Protein AF-A0A379VWQ1-F1 (afdb_monomer_lite)

Organism: Salmonella enterica I (NCBI:txid59201)

pLDDT: mean 72.7, std 13.07, range [34.59, 92.81]

Secondary structure (DSSP, 8-state):
--HHHHHHHHHHHHHGGG------EETTSSPPP-------PPPTTTSSTT--------------EE--TTGGG-S--------SSPP-----

Structure (mmCIF, N/CA/C/O backbone):
data_AF-A0A379VWQ1-F1
#
_entry.id   AF-A0A379VWQ1-F1
#
loop_
_atom_site.group_PDB
_atom_site.id
_atom_site.type_symbol
_atom_site.label_atom_id
_atom_site.label_alt_id
_atom_site.label_comp_id
_atom_site.label_asym_id
_atom_site.label_entity_id
_atom_site.label_seq_id
_atom_site.pdbx_PDB_ins_code
_atom_site.Cartn_x
_atom_site.Cartn_y
_atom_site.Cartn_z
_atom_site.occupancy
_atom_site.B_iso_or_equiv
_atom_site.auth_seq_id
_atom_site.auth_comp_id
_atom_site.auth_asym_id
_atom_site.auth_atom_id
_atom_site.pdbx_PDB_model_num
ATOM 1 N N . MET A 1 1 ? -9.254 22.790 -53.639 1.00 49.03 1 MET A N 1
ATOM 2 C CA . MET A 1 1 ? -8.588 23.184 -52.374 1.00 49.03 1 MET A CA 1
ATOM 3 C C . MET A 1 1 ? -8.920 22.188 -51.262 1.00 49.03 1 MET A C 1
ATOM 5 O O . MET A 1 1 ? -9.896 22.391 -50.562 1.00 49.03 1 MET A O 1
ATOM 9 N N . LYS A 1 2 ? -8.182 21.075 -51.137 1.00 56.47 2 LYS A N 1
ATOM 10 C CA . LYS A 1 2 ? -8.398 20.053 -50.076 1.00 56.47 2 LYS A CA 1
ATOM 11 C C . LYS A 1 2 ? -7.096 19.407 -49.558 1.00 56.47 2 LYS A C 1
ATOM 13 O O . LYS A 1 2 ? -7.078 18.843 -48.475 1.00 56.47 2 LYS A O 1
ATOM 18 N N . ILE A 1 3 ? -5.998 19.552 -50.306 1.00 62.75 3 ILE A N 1
ATOM 19 C CA . ILE A 1 3 ? -4.668 19.001 -50.003 1.00 62.75 3 ILE A CA 1
ATOM 20 C C . ILE A 1 3 ? -4.017 19.594 -48.731 1.00 62.75 3 ILE A C 1
ATOM 22 O O . ILE A 1 3 ? -3.495 18.807 -47.945 1.00 62.75 3 ILE A O 1
ATOM 26 N N . PRO A 1 4 ? -4.075 20.916 -48.441 1.00 62.06 4 PRO A N 1
ATOM 27 C CA . PRO A 1 4 ? -3.445 21.435 -47.220 1.00 62.06 4 PRO A CA 1
ATOM 28 C C . PRO A 1 4 ? -4.185 20.994 -45.947 1.00 62.06 4 PRO A C 1
ATOM 30 O O . PRO A 1 4 ? -3.574 20.853 -44.893 1.00 62.06 4 PRO A O 1
ATOM 33 N N . LEU A 1 5 ? -5.488 20.710 -46.056 1.00 61.84 5 LEU A N 1
ATOM 34 C CA . LEU A 1 5 ? -6.311 20.237 -44.942 1.00 61.84 5 LEU A CA 1
ATOM 35 C C . LEU A 1 5 ? -5.984 18.779 -44.575 1.00 61.84 5 LEU A C 1
ATOM 37 O O . LEU A 1 5 ? -5.935 18.431 -43.399 1.00 61.84 5 LEU A O 1
ATOM 41 N N . LEU A 1 6 ? -5.692 17.947 -45.583 1.00 61.62 6 LEU A N 1
ATOM 42 C CA . LEU A 1 6 ? -5.218 16.570 -45.407 1.00 61.62 6 LEU A CA 1
ATOM 43 C C . LEU A 1 6 ? -3.834 16.514 -44.745 1.00 61.62 6 LEU A C 1
ATOM 45 O O . LEU A 1 6 ? -3.618 15.680 -43.872 1.00 61.62 6 LEU A O 1
ATOM 49 N N . PHE A 1 7 ? -2.923 17.424 -45.107 1.00 62.75 7 PHE A N 1
ATOM 50 C CA . PHE A 1 7 ? -1.598 17.512 -44.481 1.00 62.75 7 PHE A CA 1
ATOM 51 C C . PHE A 1 7 ? -1.668 17.947 -43.010 1.00 62.75 7 PHE A C 1
ATOM 53 O O . PHE A 1 7 ? -0.954 17.396 -42.176 1.00 62.75 7 PHE A O 1
ATOM 60 N N . ALA A 1 8 ? -2.563 18.882 -42.676 1.00 64.06 8 ALA A N 1
ATOM 61 C CA . ALA A 1 8 ? -2.789 19.306 -41.294 1.00 64.06 8 ALA A CA 1
ATOM 62 C C . ALA A 1 8 ? -3.398 18.184 -40.427 1.00 64.06 8 ALA A C 1
ATOM 64 O O . ALA A 1 8 ? -2.994 18.006 -39.279 1.00 64.06 8 ALA A O 1
ATOM 65 N N . LEU A 1 9 ? -4.316 17.387 -40.987 1.00 62.25 9 LEU A N 1
ATOM 66 C CA . LEU A 1 9 ? -4.887 16.212 -40.317 1.00 62.25 9 LEU A CA 1
ATOM 67 C C . LEU A 1 9 ? -3.845 15.110 -40.090 1.00 62.25 9 LEU A C 1
ATOM 69 O O . LEU A 1 9 ? -3.766 14.585 -38.981 1.00 62.25 9 LEU A O 1
ATOM 73 N N . LEU A 1 10 ? -3.010 14.806 -41.093 1.00 60.94 10 LEU A N 1
ATOM 74 C CA . LEU A 1 10 ? -1.942 13.810 -40.951 1.00 60.94 10 LEU A CA 1
ATOM 75 C C . LEU A 1 10 ? -0.909 14.227 -39.898 1.00 60.94 10 LEU A C 1
ATOM 77 O O . LEU A 1 10 ? -0.507 13.398 -39.084 1.00 60.94 10 LEU A O 1
ATOM 81 N N . ALA A 1 11 ? -0.517 15.505 -39.878 1.00 61.22 11 ALA A N 1
ATOM 82 C CA . ALA A 1 11 ? 0.419 16.041 -38.891 1.00 61.22 11 ALA A CA 1
ATOM 83 C C . ALA A 1 11 ? -0.157 16.017 -37.463 1.00 61.22 11 ALA A C 1
ATOM 85 O O . ALA A 1 11 ? 0.566 15.704 -36.519 1.00 61.22 11 ALA A O 1
ATOM 86 N N . GLY A 1 12 ? -1.462 16.266 -37.300 1.00 60.38 12 GLY A N 1
ATOM 87 C CA . GLY A 1 12 ? -2.146 16.179 -36.005 1.00 60.38 12 GLY A CA 1
ATOM 88 C C . GLY A 1 12 ? -2.162 14.765 -35.411 1.00 60.38 12 GLY A C 1
ATOM 89 O O . GLY A 1 12 ? -2.001 14.601 -34.202 1.00 60.38 12 GLY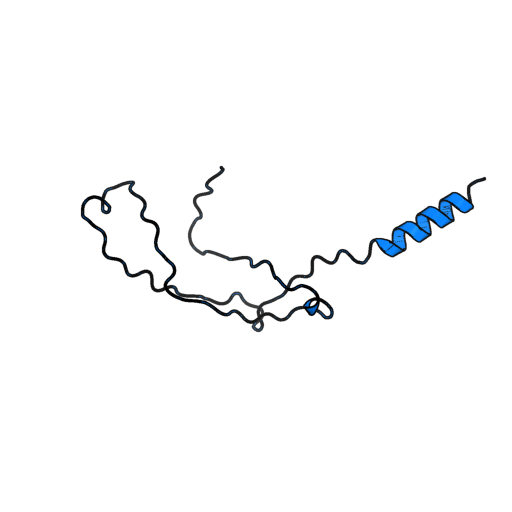 A O 1
ATOM 90 N N . SER A 1 13 ? -2.277 13.724 -36.244 1.00 59.19 13 SER A N 1
ATOM 91 C CA . SER A 1 13 ? -2.276 12.325 -35.782 1.00 59.19 13 SER A CA 1
ATOM 92 C C . SER A 1 13 ? -0.928 11.832 -35.236 1.00 59.19 13 SER A C 1
ATOM 94 O O . SER A 1 13 ? -0.916 10.939 -34.386 1.00 59.19 13 SER A O 1
ATOM 96 N N . VAL A 1 14 ? 0.203 12.417 -35.653 1.00 59.97 14 VAL A N 1
ATOM 97 C CA . VAL A 1 14 ? 1.54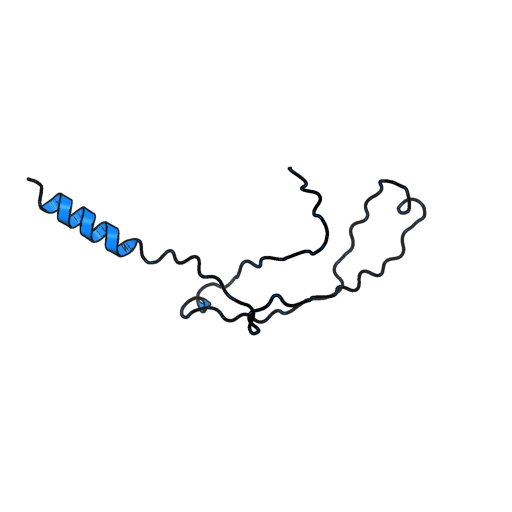3 11.992 -35.190 1.00 59.97 14 VAL A CA 1
ATOM 98 C C . VAL A 1 14 ? 1.814 12.425 -33.742 1.00 59.97 14 VAL A C 1
ATOM 100 O O . VAL A 1 14 ? 2.574 11.772 -33.035 1.00 59.97 14 VAL A O 1
ATOM 103 N N . VAL A 1 15 ? 1.146 13.476 -33.254 1.00 56.59 15 VAL A N 1
ATOM 104 C CA . VAL A 1 15 ? 1.362 14.014 -31.896 1.00 56.59 15 VAL A CA 1
ATOM 105 C C . VAL A 1 15 ? 0.552 13.262 -30.827 1.00 56.59 15 VAL A C 1
ATOM 107 O O . VAL A 1 15 ? 0.878 13.324 -29.645 1.00 56.59 15 VAL A O 1
ATOM 110 N N . SER A 1 16 ? -0.469 12.488 -31.215 1.00 55.41 16 SER A N 1
ATOM 111 C CA . SER A 1 16 ? -1.345 11.769 -30.267 1.00 55.41 16 SER A CA 1
ATOM 112 C C . SER A 1 16 ? -0.702 10.557 -29.574 1.00 55.41 16 SER A C 1
ATOM 114 O O . SER A 1 16 ? -1.318 9.940 -28.709 1.00 55.41 16 SER A O 1
ATOM 116 N N . GLN A 1 17 ? 0.538 10.210 -29.924 1.00 56.19 17 GLN A N 1
ATOM 117 C CA . GLN A 1 17 ? 1.151 8.932 -29.544 1.00 56.19 17 GLN A CA 1
ATOM 118 C C . GLN A 1 17 ? 1.838 8.949 -28.173 1.00 56.19 17 GLN A C 1
ATOM 120 O O . GLN A 1 17 ? 2.407 7.945 -27.772 1.00 56.19 17 GLN A O 1
ATOM 125 N N . TYR A 1 18 ? 1.789 10.065 -27.440 1.00 53.91 18 TYR A N 1
ATOM 126 C CA . TYR A 1 18 ? 2.519 10.224 -26.174 1.00 53.91 18 TYR A CA 1
ATOM 127 C C . TYR A 1 18 ? 1.650 10.137 -24.914 1.00 53.91 18 TYR A C 1
ATOM 129 O O . TYR A 1 18 ? 2.136 10.391 -23.816 1.00 53.91 18 TYR A O 1
ATOM 137 N N . ALA A 1 19 ? 0.382 9.743 -25.034 1.00 52.97 19 ALA A N 1
ATOM 138 C CA . ALA A 1 19 ? -0.481 9.492 -23.882 1.00 52.97 19 ALA A CA 1
ATOM 139 C C . ALA A 1 19 ? -0.482 8.000 -23.504 1.00 52.97 19 ALA A C 1
ATOM 141 O O . ALA A 1 19 ? -1.523 7.346 -23.515 1.00 52.97 19 ALA A O 1
ATOM 142 N N . PHE A 1 20 ? 0.687 7.438 -23.183 1.00 55.41 20 PHE A N 1
ATOM 143 C CA . PHE A 1 20 ? 0.746 6.110 -22.575 1.00 55.41 20 PHE A CA 1
ATOM 144 C C . PHE A 1 20 ? 0.444 6.246 -21.083 1.00 55.41 20 PHE A C 1
ATOM 146 O O . PHE A 1 20 ? 1.300 6.631 -20.288 1.00 55.41 20 PHE A O 1
ATOM 153 N N . ALA A 1 21 ? -0.791 5.927 -20.694 1.00 56.72 21 ALA A N 1
ATOM 154 C CA . ALA A 1 21 ? -1.071 5.508 -19.328 1.00 56.72 21 ALA A CA 1
ATOM 155 C C . ALA A 1 21 ? -0.375 4.157 -19.126 1.00 56.72 21 ALA A C 1
ATOM 157 O O . ALA A 1 21 ? -0.967 3.103 -19.355 1.00 56.72 21 ALA A O 1
ATOM 158 N N . ASP A 1 22 ? 0.917 4.198 -18.816 1.00 66.75 22 ASP A N 1
ATOM 159 C CA . ASP A 1 22 ? 1.711 2.986 -18.721 1.00 66.75 22 ASP A CA 1
ATOM 160 C C . ASP A 1 22 ? 1.620 2.379 -17.321 1.00 66.75 22 ASP A C 1
ATOM 162 O O . ASP A 1 22 ? 1.657 3.074 -16.301 1.00 66.75 22 ASP A O 1
ATOM 166 N N . VAL A 1 23 ? 1.447 1.062 -17.269 1.00 76.06 23 VAL A N 1
ATOM 167 C CA . VAL A 1 23 ? 1.119 0.354 -16.032 1.00 76.06 23 VAL A CA 1
ATOM 168 C C . VAL A 1 23 ? 2.380 -0.288 -15.483 1.00 76.06 23 VAL A C 1
ATOM 170 O O . VAL A 1 23 ? 2.833 -1.327 -15.966 1.00 76.06 23 VAL A O 1
ATOM 173 N N . CYS A 1 24 ? 2.922 0.302 -14.419 1.00 80.56 24 CYS A N 1
ATOM 174 C CA . CYS A 1 24 ? 3.962 -0.339 -13.627 1.00 80.56 24 CYS A CA 1
ATOM 175 C C . CYS A 1 24 ? 3.438 -1.653 -13.036 1.00 80.56 24 CYS A C 1
ATOM 177 O O . CYS A 1 24 ? 2.330 -1.718 -12.496 1.00 80.56 24 CYS A O 1
ATOM 179 N N . LYS A 1 25 ? 4.255 -2.702 -13.100 1.00 84.62 25 LYS A N 1
ATOM 180 C CA . LYS A 1 25 ? 3.928 -4.015 -12.535 1.00 84.62 25 LYS A CA 1
ATOM 181 C C . LYS A 1 25 ? 4.797 -4.274 -11.323 1.00 84.62 25 LYS A C 1
ATOM 183 O O . LYS A 1 25 ? 5.916 -3.782 -11.238 1.00 84.62 25 LYS A O 1
ATOM 188 N N . ASN A 1 26 ? 4.296 -5.064 -10.382 1.00 83.06 26 ASN A N 1
ATOM 189 C CA . ASN A 1 26 ? 5.131 -5.545 -9.288 1.00 83.06 26 ASN A CA 1
ATOM 190 C C . ASN A 1 26 ? 6.339 -6.315 -9.850 1.00 83.06 26 ASN A C 1
ATOM 192 O O . ASN A 1 26 ? 6.185 -7.015 -10.853 1.00 83.06 26 ASN A O 1
ATOM 196 N N . VAL A 1 27 ? 7.503 -6.226 -9.202 1.00 85.25 27 VAL A N 1
ATOM 197 C CA . VAL A 1 27 ? 8.721 -6.956 -9.614 1.00 85.25 27 VAL A CA 1
ATOM 198 C C . VAL A 1 27 ? 8.484 -8.455 -9.805 1.00 85.25 27 VAL A C 1
ATOM 200 O O . VAL A 1 27 ? 9.024 -9.048 -10.732 1.00 85.25 27 VAL A O 1
ATOM 203 N N . ASN A 1 28 ? 7.609 -9.049 -8.991 1.00 84.25 28 ASN A N 1
ATOM 204 C CA . ASN A 1 28 ? 7.301 -10.479 -9.040 1.00 84.25 28 ASN A CA 1
ATOM 205 C C . ASN A 1 28 ? 6.121 -10.820 -9.969 1.00 84.25 28 ASN A C 1
ATOM 207 O O . ASN A 1 28 ? 5.663 -11.958 -9.990 1.00 84.25 28 ASN A O 1
ATOM 211 N N . GLY A 1 29 ? 5.558 -9.839 -10.681 1.00 80.94 29 GLY A N 1
ATOM 212 C CA . GLY A 1 29 ? 4.395 -10.018 -11.560 1.00 80.94 29 GLY A CA 1
ATOM 213 C C . GLY A 1 29 ? 3.058 -10.267 -10.845 1.00 80.94 29 GLY A C 1
ATOM 214 O O . GLY A 1 29 ? 2.014 -10.216 -11.489 1.00 80.94 29 GLY A O 1
ATOM 215 N N . VAL A 1 30 ? 3.068 -10.474 -9.525 1.00 83.12 30 VAL A N 1
ATOM 216 C CA . VAL A 1 30 ? 1.884 -10.678 -8.672 1.00 83.12 30 VAL A CA 1
ATOM 217 C C . VAL A 1 30 ? 1.732 -9.550 -7.643 1.00 83.12 30 VAL A C 1
ATOM 219 O O . VAL A 1 30 ? 2.735 -8.935 -7.268 1.00 83.12 30 VAL A O 1
ATOM 222 N N . PRO A 1 31 ? 0.511 -9.251 -7.156 1.00 81.94 31 PRO A N 1
ATOM 223 C CA . PRO A 1 31 ? 0.324 -8.298 -6.064 1.00 81.94 31 PRO A CA 1
ATOM 224 C C . PRO A 1 31 ? 1.118 -8.708 -4.816 1.00 81.94 31 PRO A C 1
ATOM 226 O O . PRO A 1 31 ? 1.063 -9.860 -4.389 1.00 81.94 31 PRO A O 1
ATOM 229 N N . SER A 1 32 ? 1.837 -7.765 -4.202 1.00 82.31 32 SER A N 1
ATOM 230 C CA . SER A 1 32 ? 2.473 -8.006 -2.904 1.00 82.31 32 SER A CA 1
ATOM 231 C C . SER A 1 32 ? 1.412 -8.135 -1.814 1.00 82.31 32 SER A C 1
ATOM 233 O O . SER A 1 32 ? 0.559 -7.256 -1.679 1.00 82.31 32 SER A O 1
ATOM 235 N N . SER A 1 33 ? 1.501 -9.195 -1.008 1.00 82.25 33 SER A N 1
ATOM 236 C CA . SER A 1 33 ? 0.691 -9.329 0.203 1.00 82.25 33 SER A CA 1
ATOM 237 C C . SER A 1 33 ? 1.302 -8.500 1.321 1.00 82.25 33 SER A C 1
ATOM 239 O O . SER A 1 33 ? 2.451 -8.718 1.701 1.00 82.25 33 SER A O 1
ATOM 241 N N . ILE A 1 34 ? 0.528 -7.559 1.849 1.00 77.69 34 ILE A N 1
ATOM 242 C CA . ILE A 1 34 ? 0.957 -6.656 2.910 1.00 77.69 34 ILE A CA 1
ATOM 243 C C . ILE A 1 34 ? 0.052 -6.865 4.119 1.00 77.69 34 ILE A C 1
ATOM 245 O O . ILE A 1 34 ? -1.144 -6.587 4.052 1.00 77.69 34 ILE A O 1
ATOM 249 N N . ASN A 1 35 ? 0.636 -7.331 5.220 1.00 79.25 35 ASN A N 1
ATOM 250 C CA . ASN A 1 35 ? -0.078 -7.572 6.469 1.00 79.25 35 ASN A CA 1
ATOM 251 C C . ASN A 1 35 ? 0.180 -6.415 7.427 1.00 79.25 35 ASN A C 1
ATOM 253 O O . ASN A 1 35 ? 1.314 -6.238 7.862 1.00 79.25 35 ASN A O 1
ATOM 257 N N . TYR A 1 36 ? -0.855 -5.632 7.729 1.00 77.69 36 TYR A N 1
ATOM 258 C CA . TYR A 1 36 ? -0.798 -4.572 8.733 1.00 77.69 36 TYR A CA 1
ATOM 259 C C . TYR A 1 36 ? -1.095 -5.131 10.114 1.00 77.69 36 TYR A C 1
ATOM 261 O O . TYR A 1 36 ? -2.124 -5.778 10.299 1.00 77.69 36 TYR A O 1
ATOM 269 N N . ASP A 1 37 ? -0.218 -4.846 11.074 1.00 79.19 37 ASP A N 1
ATOM 270 C CA . ASP A 1 37 ? -0.588 -4.958 12.477 1.00 79.19 37 ASP A CA 1
ATOM 271 C C . ASP A 1 37 ? -1.495 -3.772 12.818 1.00 79.19 37 ASP A C 1
ATOM 273 O O . ASP A 1 37 ? -1.103 -2.610 12.686 1.00 79.19 37 ASP A O 1
ATOM 277 N N . LEU A 1 38 ? -2.742 -4.087 13.158 1.00 78.56 38 LEU A N 1
ATOM 278 C CA . LEU A 1 38 ? -3.789 -3.125 13.495 1.00 78.56 38 LEU A CA 1
ATOM 279 C C . LEU A 1 38 ? -4.251 -3.311 14.946 1.00 78.56 38 LEU A C 1
ATOM 281 O O . LEU A 1 38 ? -5.421 -3.093 15.263 1.00 78.56 38 LEU A O 1
ATOM 285 N N . THR A 1 39 ? -3.351 -3.750 15.827 1.00 82.56 39 THR A N 1
ATOM 286 C CA . THR A 1 39 ? -3.662 -3.932 17.245 1.00 82.56 39 THR A CA 1
ATOM 287 C C . THR A 1 39 ? -4.056 -2.599 17.879 1.00 82.56 39 THR A C 1
ATOM 289 O O . THR A 1 39 ? -3.272 -1.652 17.935 1.00 82.56 39 THR A O 1
ATOM 292 N N . THR A 1 40 ? -5.286 -2.526 18.382 1.00 82.25 40 THR A N 1
ATOM 293 C CA . THR A 1 40 ? -5.776 -1.391 19.163 1.00 82.25 40 THR A CA 1
ATOM 294 C C . THR A 1 40 ? -6.649 -1.878 20.311 1.00 82.25 40 THR A C 1
ATOM 296 O O . THR A 1 40 ? -7.286 -2.930 20.220 1.00 82.25 40 THR A O 1
ATOM 299 N N . THR A 1 41 ? -6.708 -1.093 21.381 1.00 87.25 41 THR A N 1
ATOM 300 C CA . THR A 1 41 ? -7.609 -1.341 22.506 1.00 87.25 41 THR A CA 1
ATOM 301 C C . THR A 1 41 ? -8.828 -0.444 22.354 1.00 87.25 41 THR A C 1
ATOM 303 O O . THR A 1 41 ? -8.703 0.779 22.353 1.00 87.25 41 THR A O 1
ATOM 306 N N . LEU A 1 42 ? -10.008 -1.052 22.234 1.00 88.56 42 LEU A N 1
ATOM 307 C CA . LEU A 1 42 ? -11.275 -0.331 22.122 1.00 88.56 42 LEU A CA 1
ATOM 308 C C . LEU A 1 42 ? -11.863 -0.038 23.506 1.00 88.56 42 LEU A C 1
ATOM 310 O O . LEU A 1 42 ? -11.811 -0.889 24.396 1.00 88.56 42 LEU A O 1
ATOM 314 N N . THR A 1 43 ? -12.473 1.136 23.680 1.00 89.38 43 THR A N 1
ATOM 315 C CA . THR A 1 43 ? -13.274 1.433 24.881 1.00 89.38 43 THR A CA 1
ATOM 316 C C . THR A 1 43 ? -14.659 0.779 24.807 1.00 89.38 43 THR A C 1
ATOM 318 O O . THR A 1 43 ? -15.101 0.334 23.743 1.00 89.38 43 THR A O 1
ATOM 321 N N . ALA A 1 44 ? -15.383 0.736 25.930 1.00 88.00 44 ALA A N 1
ATOM 322 C CA . ALA A 1 44 ? -16.736 0.175 25.984 1.00 88.00 44 ALA A CA 1
ATOM 323 C C . ALA A 1 44 ? -17.726 0.911 25.058 1.00 88.00 44 ALA A C 1
ATOM 325 O O . ALA A 1 44 ? -18.609 0.291 24.469 1.00 88.00 44 ALA A O 1
ATOM 326 N N . GLU A 1 45 ? -17.563 2.222 24.878 1.00 86.94 45 GLU A N 1
ATOM 327 C CA . GLU A 1 45 ? -18.394 3.052 23.997 1.00 86.94 45 GLU A CA 1
ATOM 328 C C . GLU A 1 45 ? -18.125 2.774 22.513 1.00 86.94 45 GLU A C 1
ATOM 330 O O . GLU A 1 45 ? -19.024 2.886 21.677 1.00 86.94 45 GLU A O 1
ATOM 335 N N . GLN A 1 46 ? -16.883 2.420 22.181 1.00 86.62 46 GLN A N 1
ATOM 336 C CA . GLN A 1 46 ? -16.463 2.073 20.825 1.00 86.62 46 GLN A CA 1
ATOM 337 C C . GLN A 1 46 ? -16.854 0.638 20.459 1.00 86.62 46 GLN A C 1
ATOM 339 O O . GLN A 1 46 ? -17.152 0.362 19.298 1.00 86.62 46 GLN A O 1
ATOM 344 N N . ASN A 1 47 ? -16.906 -0.259 21.446 1.00 89.25 47 ASN A N 1
ATOM 345 C CA . ASN A 1 47 ? -17.306 -1.654 21.287 1.00 89.25 47 ASN A CA 1
ATOM 346 C C . ASN A 1 47 ? -18.833 -1.841 21.371 1.00 89.25 47 ASN A C 1
ATOM 348 O O . ASN A 1 47 ? -19.342 -2.644 22.153 1.00 89.25 47 ASN A O 1
ATOM 352 N N . GLN A 1 48 ? -19.578 -1.076 20.572 1.00 92.81 48 GLN A N 1
ATOM 353 C CA . GLN A 1 48 ? -21.027 -1.231 20.436 1.00 92.81 48 GLN A CA 1
ATOM 354 C C . GLN A 1 48 ? -21.416 -1.616 19.011 1.00 92.81 48 GLN A C 1
ATOM 356 O O . GLN A 1 48 ? -20.764 -1.239 18.036 1.00 92.81 48 GLN A O 1
ATOM 361 N N . VAL A 1 49 ? -22.522 -2.352 18.882 1.00 89.69 49 VAL A N 1
ATOM 362 C CA . VAL A 1 49 ? -23.051 -2.775 17.581 1.00 89.69 49 VAL A CA 1
ATOM 363 C C . VAL A 1 49 ? -23.304 -1.553 16.694 1.00 89.69 49 VAL A C 1
ATOM 365 O O . VAL A 1 49 ? -23.953 -0.592 17.099 1.00 89.69 49 VAL A O 1
ATOM 368 N N . GLY A 1 50 ? -22.781 -1.596 15.468 1.00 88.94 50 GLY A N 1
ATOM 369 C CA . GLY A 1 50 ? -22.938 -0.523 14.484 1.00 88.94 50 GLY A CA 1
ATOM 370 C C . GLY A 1 50 ? -21.974 0.656 14.649 1.00 88.9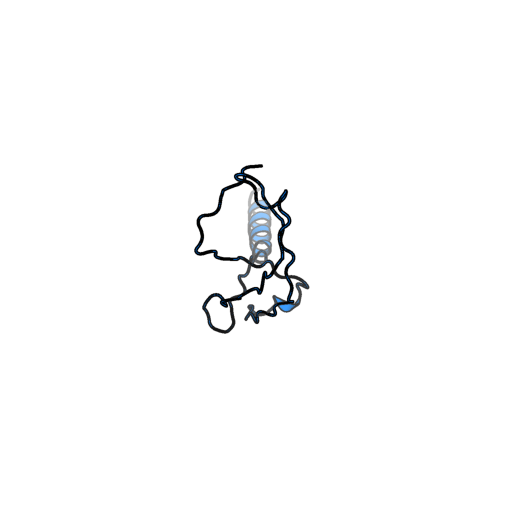4 50 GLY A C 1
ATOM 371 O O . GLY A 1 50 ? -22.019 1.575 13.832 1.00 88.94 50 GLY A O 1
ATOM 372 N N . LYS A 1 51 ? -21.085 0.648 15.650 1.00 87.19 51 LYS A N 1
ATOM 373 C CA . LYS A 1 51 ? -20.001 1.631 15.746 1.00 87.19 51 LYS A CA 1
ATOM 374 C C . LYS A 1 51 ? -18.831 1.239 14.849 1.00 87.19 51 LYS A C 1
ATOM 376 O O . LYS A 1 51 ? -18.496 0.068 14.697 1.00 87.19 51 LYS A O 1
ATOM 381 N N . THR A 1 52 ? -18.212 2.249 14.250 1.00 86.69 52 THR A N 1
ATOM 382 C CA . THR A 1 52 ? -17.016 2.119 13.415 1.00 86.69 52 THR A CA 1
ATOM 383 C C . THR A 1 52 ? -15.863 2.859 14.068 1.00 86.69 52 THR A C 1
ATOM 385 O O . THR A 1 52 ? -16.029 4.006 14.484 1.00 86.69 52 THR A O 1
ATOM 388 N N . VAL A 1 53 ? -14.694 2.227 14.109 1.00 86.19 53 VAL A N 1
ATOM 389 C CA . VAL A 1 53 ? -13.458 2.812 14.635 1.00 86.19 53 VAL A CA 1
ATOM 390 C C . VAL A 1 53 ? -12.444 2.871 13.503 1.00 86.19 53 VAL A C 1
ATOM 392 O O . VAL A 1 53 ? -12.272 1.897 12.771 1.00 86.19 53 VAL A O 1
ATOM 395 N N . GLN A 1 54 ? -11.811 4.030 13.330 1.00 85.94 54 GLN A N 1
ATOM 396 C CA . GLN A 1 54 ? -10.713 4.181 12.380 1.00 85.94 54 GLN A CA 1
ATOM 397 C C . GLN A 1 54 ? -9.433 3.647 13.016 1.00 85.94 54 GLN A C 1
ATOM 399 O O . GLN A 1 54 ? -9.130 3.974 14.162 1.00 85.94 54 GLN A O 1
ATOM 404 N N . LEU A 1 55 ? -8.710 2.811 12.274 1.00 83.62 55 LEU A N 1
ATOM 405 C CA . LEU A 1 55 ? -7.434 2.252 12.699 1.00 83.62 55 LEU A CA 1
ATOM 406 C C . LEU A 1 55 ? -6.323 2.926 11.908 1.00 83.62 55 LEU A C 1
ATOM 408 O O . LEU A 1 55 ? -6.394 3.008 10.681 1.00 83.62 55 LEU A O 1
ATOM 412 N N . GLU A 1 56 ? -5.304 3.388 12.622 1.00 80.38 56 GLU A N 1
ATOM 413 C CA . GLU A 1 56 ? -4.129 3.979 12.003 1.00 80.38 56 GLU A CA 1
ATOM 414 C C . GLU A 1 56 ? -3.160 2.892 11.555 1.00 80.38 56 GLU A C 1
ATOM 416 O O . GLU A 1 56 ? -2.943 1.870 12.211 1.00 80.38 56 GLU A O 1
ATOM 421 N N . LYS A 1 57 ? -2.565 3.126 10.393 1.00 75.31 57 LYS A N 1
ATOM 422 C CA . LYS A 1 57 ? -1.608 2.212 9.793 1.00 75.31 57 LYS A CA 1
ATOM 423 C C . LYS A 1 57 ? -0.269 2.348 10.519 1.00 75.31 57 LYS A C 1
ATOM 425 O O . LYS A 1 57 ? 0.400 3.365 10.381 1.00 75.31 57 LYS A O 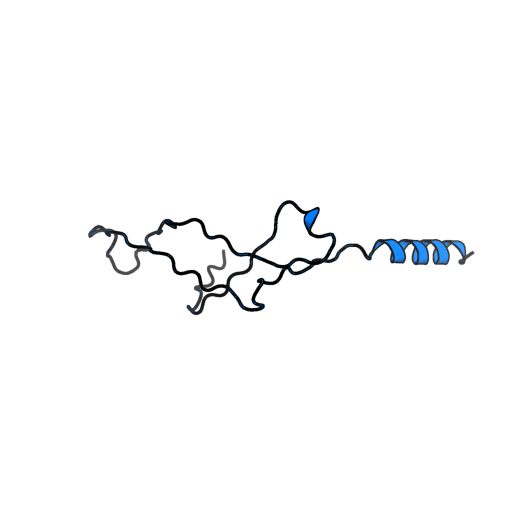1
ATOM 430 N N . SER A 1 58 ? 0.163 1.305 11.225 1.00 72.69 58 SER A N 1
ATOM 431 C CA . SER A 1 58 ? 1.389 1.376 12.040 1.00 72.69 58 SER A CA 1
ATOM 432 C C . SER A 1 58 ? 2.707 1.347 11.245 1.00 72.69 58 SER A C 1
ATOM 434 O O . SER A 1 58 ? 3.764 1.573 11.828 1.00 72.69 58 SER A O 1
ATOM 436 N N . GLN A 1 59 ? 2.688 1.029 9.947 1.00 70.44 59 GLN A N 1
ATOM 437 C CA . GLN A 1 59 ? 3.916 0.782 9.182 1.00 70.44 59 GLN A CA 1
ATOM 438 C C . GLN A 1 59 ? 3.911 1.406 7.786 1.00 70.44 59 GLN A C 1
ATOM 440 O O . GLN A 1 59 ? 2.906 1.398 7.061 1.00 70.44 59 GLN A O 1
ATOM 445 N N . GLU A 1 60 ? 5.086 1.883 7.384 1.00 70.81 60 GLU A N 1
ATOM 446 C CA . GLU A 1 60 ? 5.375 2.249 6.006 1.00 70.81 60 GLU A CA 1
ATOM 447 C C . GLU A 1 60 ? 5.691 0.989 5.196 1.00 70.81 60 GLU A C 1
ATOM 449 O O . GLU A 1 60 ? 6.374 0.080 5.662 1.00 70.81 60 GLU A O 1
ATOM 454 N N . VAL A 1 61 ? 5.145 0.902 3.984 1.00 73.12 61 VAL A N 1
ATOM 455 C CA . VAL A 1 61 ? 5.264 -0.303 3.162 1.00 73.12 61 VAL A CA 1
ATOM 456 C C . VAL A 1 61 ? 5.830 0.057 1.813 1.00 73.12 61 VAL A C 1
ATOM 458 O O . VAL A 1 61 ? 5.169 0.702 0.995 1.00 73.12 61 VAL A O 1
ATOM 461 N N . ASN A 1 62 ? 7.035 -0.442 1.569 1.00 75.19 62 ASN A N 1
ATOM 462 C CA . ASN A 1 62 ? 7.665 -0.341 0.274 1.00 75.19 62 ASN A CA 1
ATOM 463 C C . ASN A 1 62 ? 7.175 -1.475 -0.639 1.00 75.19 62 ASN A C 1
ATOM 465 O O . ASN A 1 62 ? 7.158 -2.639 -0.246 1.00 75.19 62 ASN A O 1
ATOM 469 N N . VAL A 1 63 ? 6.793 -1.141 -1.872 1.00 75.88 63 VAL A N 1
ATOM 470 C CA . VAL A 1 63 ? 6.539 -2.144 -2.919 1.00 75.88 63 VAL A CA 1
ATOM 471 C C . VAL A 1 63 ? 7.344 -1.737 -4.130 1.00 75.88 63 VAL A C 1
ATOM 473 O O . VAL A 1 63 ? 7.210 -0.618 -4.626 1.00 75.88 63 VAL A O 1
ATOM 476 N N . GLN A 1 64 ? 8.169 -2.670 -4.582 1.00 81.19 64 GLN A N 1
ATOM 477 C CA . GLN A 1 64 ? 9.029 -2.496 -5.736 1.00 81.19 64 GLN A CA 1
ATOM 478 C C . GLN A 1 64 ? 8.225 -2.794 -7.000 1.00 81.19 64 GLN A C 1
ATOM 480 O O . GLN A 1 64 ? 7.508 -3.798 -7.081 1.00 81.19 64 GLN A O 1
ATOM 485 N N . ALA A 1 65 ? 8.345 -1.916 -7.988 1.00 81.19 65 ALA A N 1
ATOM 486 C CA . ALA A 1 65 ? 7.668 -2.050 -9.264 1.00 81.19 65 ALA A CA 1
ATOM 487 C C . ALA A 1 65 ? 8.665 -1.889 -10.412 1.00 81.19 65 ALA A C 1
ATOM 489 O O . ALA A 1 65 ? 9.607 -1.105 -10.325 1.00 81.19 65 ALA A O 1
ATOM 490 N N . VAL A 1 66 ? 8.430 -2.630 -11.488 1.00 85.25 66 VAL A N 1
ATOM 491 C CA . VAL A 1 66 ? 9.102 -2.451 -12.771 1.00 85.25 66 VAL A CA 1
ATOM 492 C C . VAL A 1 66 ? 8.186 -1.608 -13.640 1.00 85.25 66 VAL A C 1
ATOM 494 O O . VAL A 1 66 ? 7.043 -1.988 -13.913 1.00 85.25 66 VAL A O 1
ATOM 497 N N . CYS A 1 67 ? 8.698 -0.454 -14.052 1.00 82.06 67 CYS A N 1
ATOM 498 C CA . CYS A 1 67 ? 8.023 0.449 -14.965 1.00 82.06 67 CYS A CA 1
ATOM 499 C C . CYS A 1 67 ? 8.762 0.467 -16.316 1.00 82.06 67 CYS A C 1
ATOM 501 O O . CYS A 1 67 ? 9.982 0.285 -16.356 1.00 82.06 67 CYS A O 1
ATOM 503 N N . PRO A 1 68 ? 8.042 0.680 -17.421 1.00 79.75 68 PRO A N 1
ATOM 504 C CA . PRO A 1 68 ? 8.630 0.807 -18.750 1.00 79.75 68 PRO A CA 1
ATOM 505 C C . PRO A 1 68 ? 9.544 2.030 -18.892 1.00 79.75 68 PRO A C 1
ATOM 507 O O . PRO A 1 68 ? 9.517 2.974 -18.096 1.00 79.75 68 PRO A O 1
ATOM 510 N N . ALA A 1 69 ? 10.401 1.986 -19.915 1.00 73.94 69 ALA A N 1
ATOM 511 C CA . ALA A 1 69 ? 11.411 3.007 -20.156 1.00 73.94 69 ALA A CA 1
ATOM 512 C C . ALA A 1 69 ? 10.767 4.386 -20.371 1.00 73.94 69 ALA A C 1
ATOM 514 O O . ALA A 1 69 ? 9.801 4.525 -21.113 1.00 73.94 69 ALA A O 1
ATOM 515 N N . GLY A 1 70 ? 11.313 5.409 -19.712 1.00 69.94 70 GLY A N 1
ATOM 516 C CA . GLY A 1 70 ? 10.762 6.765 -19.745 1.00 69.94 70 GLY A CA 1
ATOM 517 C C . GLY A 1 70 ? 9.733 7.061 -18.652 1.00 69.94 70 GLY A C 1
ATOM 518 O O . GLY A 1 70 ? 9.447 8.228 -18.438 1.00 69.94 70 GLY A O 1
ATOM 519 N N . ALA A 1 71 ? 9.256 6.071 -17.886 1.00 69.38 71 ALA A N 1
ATOM 520 C CA . ALA A 1 71 ? 8.357 6.321 -16.752 1.00 69.38 71 ALA A CA 1
ATOM 521 C C . ALA A 1 71 ? 9.045 7.027 -15.562 1.00 69.38 71 ALA A C 1
ATOM 523 O O . ALA A 1 71 ? 8.377 7.620 -14.720 1.00 69.38 71 ALA A O 1
ATOM 524 N N . ALA A 1 72 ? 10.381 6.997 -15.495 1.00 65.75 72 ALA A N 1
ATOM 525 C CA . ALA A 1 72 ? 11.159 7.635 -14.429 1.00 65.75 72 ALA A CA 1
ATOM 526 C C . ALA A 1 72 ? 11.084 9.176 -14.432 1.00 65.75 72 ALA A C 1
ATOM 528 O O . ALA A 1 72 ? 11.500 9.807 -13.464 1.00 65.75 72 ALA A O 1
ATOM 529 N N . THR A 1 73 ? 10.571 9.794 -15.502 1.00 65.12 73 THR A N 1
ATOM 530 C CA . THR A 1 73 ? 10.316 11.244 -15.542 1.00 65.12 73 THR A CA 1
ATOM 531 C C . THR A 1 73 ? 9.108 11.653 -14.700 1.00 65.12 73 THR A C 1
ATOM 533 O O . THR A 1 73 ? 8.965 12.835 -14.386 1.00 65.12 73 THR A O 1
ATOM 536 N N . TYR A 1 74 ? 8.263 10.703 -14.291 1.00 66.62 74 TYR A N 1
ATOM 537 C CA . TYR A 1 74 ? 7.144 10.950 -13.392 1.00 66.62 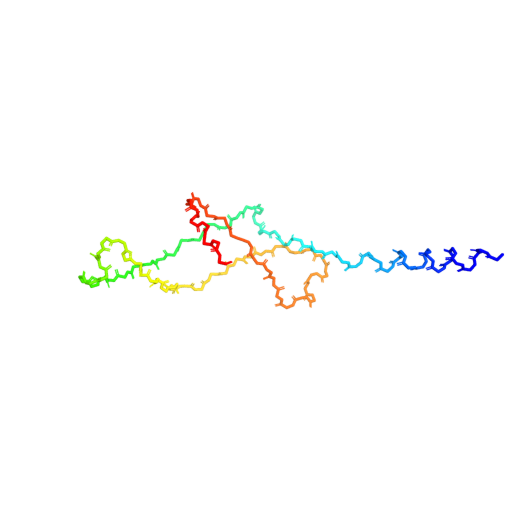74 TYR A CA 1
ATOM 538 C C . TYR A 1 74 ? 7.575 10.704 -11.943 1.00 66.62 74 TYR A C 1
ATOM 540 O O . TYR A 1 74 ? 8.025 9.620 -11.580 1.00 66.62 74 TYR A O 1
ATOM 548 N N . SER A 1 75 ? 7.416 11.716 -11.088 1.00 65.50 75 SER A N 1
ATOM 549 C CA . SER A 1 75 ? 7.797 11.651 -9.670 1.00 65.50 75 SER A CA 1
ATOM 550 C C . SER A 1 75 ? 6.836 10.827 -8.807 1.00 65.50 75 SER A C 1
ATOM 552 O O . SER A 1 75 ? 7.114 10.590 -7.633 1.00 65.50 75 SER A O 1
ATOM 554 N N . GLN A 1 76 ? 5.692 10.411 -9.361 1.00 70.38 76 GLN A N 1
ATOM 555 C CA . GLN A 1 76 ? 4.632 9.724 -8.632 1.00 70.38 76 GLN A CA 1
ATOM 556 C C . GLN A 1 76 ? 4.015 8.610 -9.471 1.00 70.38 76 GLN A C 1
ATOM 558 O O . GLN A 1 76 ? 3.867 8.726 -10.686 1.00 70.38 76 GLN A O 1
ATOM 563 N N . THR A 1 77 ? 3.612 7.538 -8.791 1.00 72.44 77 THR A N 1
ATOM 564 C CA . THR A 1 77 ? 2.865 6.427 -9.381 1.00 72.44 77 THR A CA 1
ATOM 565 C C . THR A 1 77 ? 1.550 6.255 -8.632 1.00 72.44 77 THR A C 1
ATOM 567 O O . THR A 1 77 ? 1.503 6.323 -7.403 1.00 72.44 77 THR A O 1
ATOM 570 N N . TYR A 1 78 ? 0.465 6.025 -9.367 1.00 76.94 78 TYR A N 1
ATOM 571 C CA . TYR A 1 78 ? -0.795 5.601 -8.767 1.00 76.94 78 TYR A CA 1
ATOM 572 C C . TYR A 1 78 ? -0.733 4.098 -8.482 1.00 76.94 78 TYR A C 1
ATOM 574 O O . TYR A 1 78 ? -0.297 3.316 -9.328 1.00 76.94 78 TYR A O 1
ATOM 582 N N . ARG A 1 79 ? -1.181 3.678 -7.293 1.00 78.50 79 ARG A N 1
ATOM 583 C CA . ARG A 1 79 ? -1.196 2.266 -6.886 1.00 78.50 79 ARG A CA 1
ATOM 584 C C . ARG A 1 79 ? -2.622 1.752 -6.736 1.00 78.50 79 ARG A C 1
ATOM 586 O O . ARG A 1 79 ? -3.417 2.332 -6.005 1.00 78.50 79 ARG A O 1
ATOM 593 N N . SER A 1 80 ? -2.903 0.622 -7.378 1.00 80.94 80 SER A N 1
ATOM 594 C CA . SER A 1 80 ? -4.145 -0.131 -7.188 1.00 80.94 80 SER A CA 1
ATOM 595 C C . SER A 1 80 ? -3.976 -1.194 -6.101 1.00 80.94 80 SER A C 1
ATOM 597 O O . SER A 1 80 ? -2.909 -1.799 -5.986 1.00 80.94 80 SER A O 1
ATOM 599 N N . TYR A 1 81 ? -5.033 -1.438 -5.325 1.00 81.50 81 TYR A N 1
ATOM 600 C CA . TYR A 1 81 ? -5.074 -2.454 -4.272 1.00 81.50 81 TYR A CA 1
ATOM 601 C C . TYR A 1 81 ? -6.194 -3.451 -4.549 1.00 81.50 81 TYR A C 1
ATOM 603 O O . TYR A 1 81 ? -7.261 -3.077 -5.031 1.00 81.50 81 TYR A O 1
ATOM 611 N N . VAL A 1 82 ? -5.955 -4.713 -4.206 1.00 82.56 82 VAL A N 1
ATOM 612 C CA . VAL A 1 82 ? -6.964 -5.772 -4.260 1.00 82.56 82 VAL A CA 1
ATOM 613 C C . VAL A 1 82 ? -7.221 -6.228 -2.833 1.00 82.56 82 VAL A C 1
ATOM 615 O O . VAL A 1 82 ? -6.282 -6.564 -2.114 1.00 82.56 82 VAL A O 1
ATOM 618 N N . SER A 1 83 ? -8.486 -6.209 -2.419 1.00 80.62 83 SER A N 1
ATOM 619 C CA . SER A 1 83 ? -8.918 -6.727 -1.123 1.00 80.62 83 SER A CA 1
ATOM 620 C C . SER A 1 83 ? -9.693 -8.027 -1.336 1.00 80.62 83 SER A C 1
ATOM 622 O O . SER A 1 83 ? -10.580 -8.048 -2.191 1.00 80.62 83 SER A O 1
ATOM 624 N N . PRO A 1 84 ? -9.411 -9.096 -0.568 1.00 80.50 84 PRO A N 1
ATOM 625 C CA . PRO A 1 84 ? -10.231 -10.305 -0.585 1.00 80.50 84 PRO A CA 1
ATOM 626 C C . PRO A 1 84 ? -11.568 -10.113 0.149 1.00 80.50 84 PRO A C 1
ATOM 628 O O . PRO A 1 84 ? -12.459 -10.951 0.038 1.00 80.50 84 PRO A O 1
ATOM 631 N N . TYR A 1 85 ? -11.719 -9.026 0.912 1.00 80.44 85 TYR A N 1
ATOM 632 C CA . TYR A 1 85 ? -12.926 -8.745 1.680 1.00 80.44 85 TYR A CA 1
ATOM 633 C C . TYR A 1 85 ? -13.965 -8.010 0.830 1.00 80.44 85 TYR A C 1
ATOM 635 O O . TYR A 1 85 ? -13.597 -7.119 0.055 1.00 80.44 85 TYR A O 1
ATOM 643 N N . PRO A 1 86 ? -15.264 -8.315 1.000 1.00 76.75 86 PRO A N 1
ATOM 644 C CA . PRO A 1 86 ? -16.322 -7.605 0.301 1.00 76.75 86 PRO A CA 1
ATOM 645 C C . PRO A 1 86 ? -16.290 -6.125 0.691 1.00 76.75 86 PRO A C 1
ATOM 647 O O . PRO A 1 86 ? -16.492 -5.757 1.848 1.00 76.75 86 PRO A O 1
ATOM 650 N N . GLY A 1 87 ? -16.023 -5.261 -0.286 1.00 59.75 87 GLY A N 1
ATOM 651 C CA . GLY A 1 87 ? -16.086 -3.822 -0.082 1.00 59.75 87 GLY A CA 1
ATOM 652 C C . GLY A 1 87 ? -17.535 -3.387 0.121 1.00 59.75 87 GLY A C 1
ATOM 653 O O . GLY A 1 87 ? -18.380 -3.606 -0.746 1.00 59.75 87 GLY A O 1
ATOM 654 N N . ARG A 1 88 ? -17.832 -2.708 1.233 1.00 52.97 88 ARG A N 1
ATOM 655 C CA . ARG A 1 88 ? -18.986 -1.803 1.274 1.00 52.97 88 ARG A CA 1
ATOM 656 C C . ARG A 1 88 ? -18.674 -0.683 0.281 1.00 52.97 88 ARG A C 1
ATOM 658 O O . ARG A 1 88 ? -17.804 0.142 0.551 1.00 52.97 88 ARG A O 1
ATOM 665 N N . ARG A 1 89 ? -19.335 -0.670 -0.881 1.00 43.06 89 ARG A N 1
ATOM 666 C CA . ARG A 1 89 ? -19.334 0.503 -1.762 1.00 43.06 89 ARG A CA 1
ATOM 667 C C . ARG A 1 89 ? -19.996 1.638 -0.976 1.00 43.06 89 ARG A C 1
ATOM 669 O O . ARG A 1 89 ? -21.214 1.683 -0.874 1.00 43.06 89 ARG A O 1
ATOM 676 N N . ASN A 1 90 ? -19.198 2.505 -0.360 1.00 45.16 90 ASN A N 1
ATOM 677 C CA . ASN A 1 90 ? -19.675 3.825 0.029 1.00 45.16 90 ASN A CA 1
ATOM 678 C C . ASN A 1 90 ? -19.764 4.622 -1.274 1.00 45.16 90 ASN A C 1
ATOM 680 O O . ASN A 1 90 ? -18.791 5.238 -1.702 1.00 45.16 90 ASN A O 1
ATOM 684 N N . GLU A 1 91 ? -20.907 4.507 -1.947 1.00 34.59 91 GLU A N 1
ATOM 685 C CA . GLU A 1 91 ? -21.345 5.513 -2.907 1.00 34.59 91 GLU A CA 1
ATOM 686 C C . GLU A 1 91 ? -21.512 6.802 -2.103 1.00 34.59 91 GLU A C 1
ATOM 688 O O . GLU A 1 91 ? -22.349 6.885 -1.202 1.00 34.59 91 GLU A O 1
ATOM 693 N N . ARG A 1 92 ? -20.604 7.745 -2.339 1.00 34.91 92 ARG A N 1
ATOM 694 C CA . ARG A 1 92 ? -20.679 9.101 -1.818 1.00 34.91 92 ARG A CA 1
ATOM 695 C C . ARG A 1 92 ? -21.015 10.022 -2.979 1.00 34.91 92 ARG A C 1
ATOM 697 O O . ARG A 1 92 ? -20.460 9.773 -4.073 1.00 34.91 92 ARG A O 1
#

Radius of gyration: 23.74 Å; chains: 1; bounding box: 34×34×78 Å

Sequence (92 aa):
MKIPLLFALLAGSVVSQYAFADVCKNVNGVPSSINYDLTTTLTAEQNQVGKTVQLEKSQEVNVQAVCPAGAATYSQTYRSYVSPYPGRRNER

Foldseek 3Di:
DCVVVVVVVVVVVVVPPPPPPWDWAFPVNDDDDDDFDQDDDDDPVQPDPPHDDDTDGP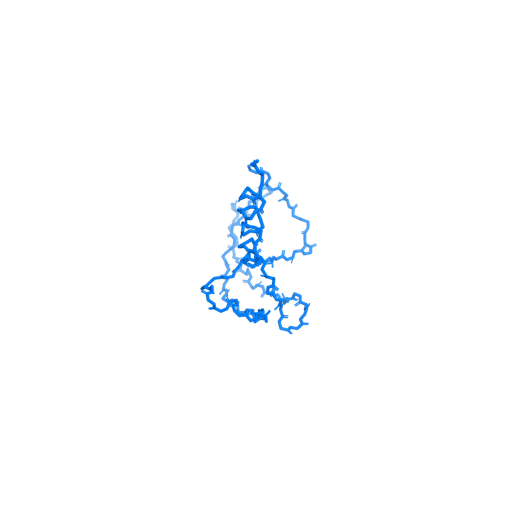DDDDTDTDTDPPPVVDPDDDDDDDDPDDDPPPPD